Protein AF-A0AAW5N1M8-F1 (afdb_monomer_lite)

pLDDT: mean 71.46, std 13.25, range [39.5, 87.25]

Sequence (85 aa):
NDNQQAADKTPWQNMTKRQRKNRKRINRLVELWPELFSREKPKPLKVGIFDELIQDIAIRELAFGAGTLRAAVASYVQSPRYYRA

Structure (mmCIF, N/CA/C/O backbone):
data_AF-A0AAW5N1M8-F1
#
_entry.id   AF-A0AAW5N1M8-F1
#
loop_
_atom_site.group_PDB
_atom_site.id
_atom_site.type_symbol
_atom_site.label_atom_id
_atom_site.label_alt_id
_atom_site.label_comp_id
_atom_site.label_asym_id
_atom_site.label_entity_id
_atom_site.label_seq_id
_atom_site.pdbx_PDB_ins_code
_atom_site.Cartn_x
_atom_site.Cartn_y
_atom_site.Cartn_z
_atom_site.occupancy
_atom_site.B_iso_or_equiv
_atom_site.auth_seq_id
_atom_site.auth_comp_id
_atom_site.auth_asym_id
_atom_site.auth_atom_id
_atom_site.pdbx_PDB_model_num
ATOM 1 N N . ASN A 1 1 ? 34.836 -12.035 30.717 1.00 39.84 1 ASN A N 1
ATOM 2 C CA . ASN A 1 1 ? 34.924 -12.165 29.253 1.00 39.84 1 ASN A CA 1
ATOM 3 C C . ASN A 1 1 ? 33.523 -12.026 28.658 1.00 39.84 1 ASN A C 1
ATOM 5 O O . ASN A 1 1 ? 32.831 -13.009 28.439 1.00 39.84 1 ASN A O 1
ATOM 9 N N . ASP A 1 2 ? 33.101 -10.766 28.570 1.00 39.50 2 ASP A N 1
ATOM 10 C CA . ASP A 1 2 ? 32.326 -10.143 27.488 1.00 39.50 2 ASP A CA 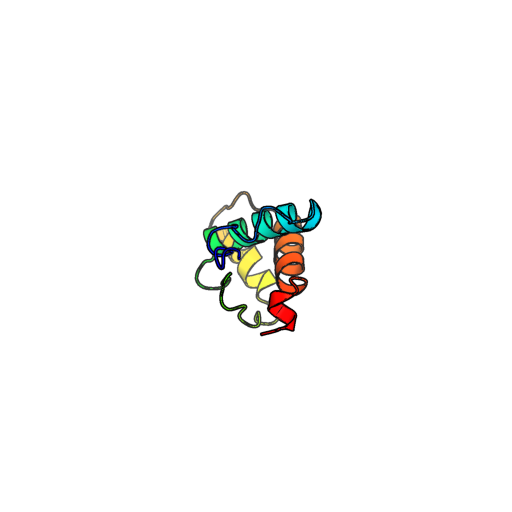1
ATOM 11 C C . ASP A 1 2 ? 30.924 -10.655 27.093 1.00 39.50 2 ASP A C 1
ATOM 13 O O . ASP A 1 2 ? 30.726 -11.406 26.145 1.00 39.50 2 ASP A O 1
ATOM 17 N N . ASN A 1 3 ? 29.940 -10.066 27.785 1.00 41.25 3 ASN A N 1
ATOM 18 C CA . ASN A 1 3 ? 28.847 -9.262 27.214 1.00 41.25 3 ASN A CA 1
ATOM 19 C C . ASN A 1 3 ? 27.894 -9.907 26.182 1.00 41.25 3 ASN A C 1
ATOM 21 O O . ASN A 1 3 ? 27.902 -9.599 24.989 1.00 41.25 3 ASN A O 1
ATOM 25 N N . GLN A 1 4 ? 26.930 -10.683 26.684 1.00 47.44 4 GLN A N 1
ATOM 26 C CA . GLN A 1 4 ? 25.646 -10.908 26.012 1.00 47.44 4 GLN A CA 1
ATOM 27 C C . GLN A 1 4 ? 24.713 -9.699 26.218 1.00 47.44 4 GLN A C 1
ATOM 29 O O . GLN A 1 4 ? 23.786 -9.748 27.018 1.00 47.44 4 GLN A O 1
ATOM 34 N N . GLN A 1 5 ? 24.935 -8.610 25.481 1.00 41.53 5 GLN A N 1
ATOM 35 C CA . GLN A 1 5 ? 23.943 -7.541 25.295 1.00 41.53 5 GLN A CA 1
ATOM 36 C C . GLN A 1 5 ? 23.935 -7.106 23.824 1.00 41.53 5 GLN A C 1
ATOM 38 O O . GLN A 1 5 ? 24.548 -6.124 23.418 1.00 41.53 5 GLN A O 1
ATOM 43 N N . ALA A 1 6 ? 23.249 -7.896 22.997 1.00 43.50 6 ALA A N 1
ATOM 44 C CA . ALA A 1 6 ? 22.825 -7.501 21.651 1.00 43.50 6 ALA A CA 1
ATOM 45 C C . ALA A 1 6 ? 21.292 -7.354 21.553 1.00 43.50 6 ALA A C 1
ATOM 47 O O . ALA A 1 6 ? 20.740 -7.324 20.453 1.00 43.50 6 ALA A O 1
ATOM 48 N N . ALA A 1 7 ? 20.603 -7.254 22.694 1.00 50.19 7 ALA A N 1
ATOM 49 C CA . ALA A 1 7 ? 19.283 -6.641 22.756 1.00 50.19 7 ALA A CA 1
ATOM 50 C C . ALA A 1 7 ? 19.455 -5.120 22.556 1.00 50.19 7 ALA A C 1
ATOM 52 O O . ALA A 1 7 ? 20.493 -4.573 22.901 1.00 50.19 7 ALA A O 1
ATOM 53 N N . ASP A 1 8 ? 18.484 -4.447 21.942 1.00 47.69 8 ASP A N 1
ATOM 54 C CA . ASP A 1 8 ? 18.401 -2.979 21.763 1.00 47.69 8 ASP A CA 1
ATOM 55 C C . ASP A 1 8 ? 19.055 -2.321 20.536 1.00 47.69 8 ASP A C 1
ATOM 57 O O . ASP A 1 8 ? 18.857 -1.125 20.303 1.00 47.69 8 ASP A O 1
ATOM 61 N N . LYS A 1 9 ? 19.699 -3.061 19.624 1.00 44.94 9 LYS A N 1
ATOM 62 C CA . LYS A 1 9 ? 19.972 -2.502 18.283 1.00 44.94 9 LYS A CA 1
ATOM 63 C C . LYS A 1 9 ? 18.723 -2.641 17.428 1.00 44.94 9 LYS A C 1
ATOM 65 O O . LYS A 1 9 ? 18.484 -3.678 16.812 1.00 44.94 9 LYS A O 1
ATOM 70 N N . THR A 1 10 ? 17.894 -1.595 17.417 1.00 51.69 10 THR A N 1
ATOM 71 C CA . THR A 1 10 ? 16.699 -1.543 16.565 1.00 51.69 10 THR A CA 1
ATOM 72 C C . THR A 1 10 ? 17.033 -2.033 15.139 1.00 51.69 10 THR A C 1
ATOM 74 O O . THR A 1 10 ? 18.009 -1.561 14.548 1.00 51.69 10 THR A O 1
ATOM 77 N N . PRO A 1 11 ? 16.232 -2.931 14.525 1.00 54.06 11 PRO A N 1
ATOM 78 C CA . PRO A 1 11 ? 16.570 -3.593 13.250 1.00 54.06 11 PRO A CA 1
ATOM 79 C C . PRO A 1 11 ? 16.765 -2.662 12.034 1.00 54.06 11 PRO A C 1
ATOM 81 O O . PRO A 1 11 ? 16.977 -3.121 10.914 1.00 54.06 11 PRO A O 1
ATOM 84 N N . TRP A 1 12 ? 16.631 -1.347 12.219 1.00 54.09 12 TRP A N 1
ATOM 85 C CA . TRP A 1 12 ? 16.588 -0.322 11.178 1.00 54.09 12 TRP A CA 1
ATOM 86 C C . TRP A 1 12 ? 17.921 0.413 10.985 1.00 54.09 12 TRP A C 1
ATOM 88 O O . TRP A 1 12 ? 18.075 1.114 9.979 1.00 54.09 12 TRP A O 1
ATOM 98 N N . GLN A 1 13 ? 18.880 0.268 11.912 1.00 57.88 13 GLN A N 1
ATOM 99 C CA . GLN A 1 13 ? 20.167 0.975 11.838 1.00 57.88 13 GLN A CA 1
ATOM 100 C C . GLN A 1 13 ? 20.994 0.543 10.613 1.00 57.88 13 GLN A C 1
ATOM 102 O O . GLN A 1 13 ? 21.527 1.405 9.916 1.00 57.88 13 GLN A O 1
ATOM 107 N N . ASN A 1 14 ? 20.952 -0.741 10.239 1.00 61.62 14 ASN A N 1
ATOM 108 C CA . ASN A 1 14 ? 21.732 -1.292 9.118 1.00 61.62 14 ASN A CA 1
ATOM 109 C C . ASN A 1 14 ? 20.958 -1.385 7.788 1.00 61.62 14 ASN A C 1
ATOM 111 O O . ASN A 1 14 ? 21.405 -2.041 6.849 1.00 61.62 14 ASN A O 1
ATOM 115 N N . MET A 1 15 ? 19.783 -0.755 7.677 1.00 70.50 15 MET A N 1
ATOM 116 C CA . MET A 1 15 ? 18.997 -0.828 6.442 1.00 70.50 15 MET A CA 1
ATOM 117 C C . MET A 1 15 ? 19.636 -0.049 5.288 1.00 70.50 15 MET A C 1
ATOM 119 O O . MET A 1 15 ? 19.995 1.125 5.418 1.00 70.50 15 MET A O 1
ATOM 123 N N . THR A 1 16 ? 19.637 -0.661 4.105 1.00 78.25 16 THR A N 1
ATOM 124 C CA . THR A 1 16 ? 19.983 0.027 2.857 1.00 78.25 16 THR A CA 1
ATOM 125 C C . THR A 1 16 ? 18.987 1.156 2.559 1.00 78.25 16 THR A C 1
ATOM 127 O O . THR A 1 16 ? 17.829 1.139 2.994 1.00 78.25 16 THR A O 1
ATOM 130 N N . LYS A 1 17 ? 19.399 2.155 1.764 1.00 78.94 17 LYS A N 1
ATOM 131 C CA . LYS A 1 17 ? 18.516 3.267 1.350 1.00 78.94 17 LYS A CA 1
ATOM 132 C C . LYS A 1 17 ? 17.202 2.761 0.725 1.00 78.94 17 LYS A C 1
ATOM 134 O O . LYS A 1 17 ? 16.133 3.297 1.022 1.00 78.94 17 LYS A O 1
ATOM 139 N N . ARG A 1 18 ? 17.268 1.684 -0.072 1.00 73.81 18 ARG A N 1
ATOM 140 C CA . ARG 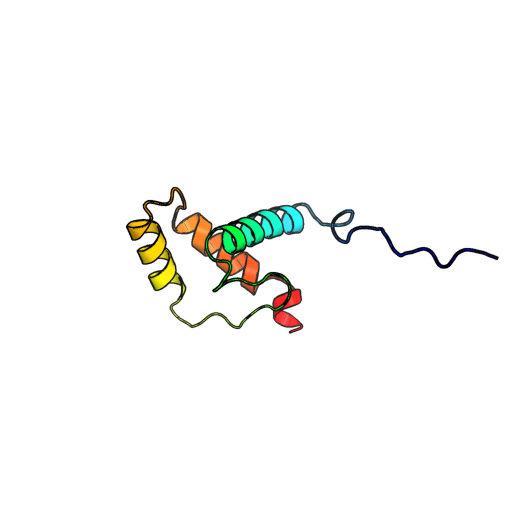A 1 18 ? 16.102 1.016 -0.683 1.00 73.81 18 ARG A CA 1
ATOM 141 C C . ARG A 1 18 ? 15.169 0.424 0.371 1.00 73.81 18 ARG A C 1
ATOM 143 O O . ARG A 1 18 ? 13.966 0.658 0.319 1.00 73.81 18 ARG A O 1
ATOM 150 N N . GLN A 1 19 ? 15.720 -0.277 1.358 1.00 74.19 19 GLN A N 1
ATOM 151 C CA . GLN A 1 19 ? 14.946 -0.861 2.452 1.00 74.19 19 GLN A CA 1
ATOM 152 C C . GLN A 1 19 ? 14.236 0.207 3.298 1.00 74.19 19 GLN A C 1
ATOM 154 O O . GLN A 1 19 ? 13.053 0.048 3.599 1.00 74.19 19 GLN A O 1
ATOM 159 N N . ARG A 1 20 ? 14.893 1.338 3.602 1.00 79.62 20 ARG A N 1
ATOM 160 C CA . ARG A 1 20 ? 14.242 2.462 4.307 1.00 79.62 20 ARG A CA 1
ATOM 161 C C . ARG A 1 20 ? 13.083 3.056 3.503 1.00 79.62 20 ARG A C 1
ATOM 163 O O . ARG A 1 20 ? 12.024 3.319 4.071 1.00 79.62 20 ARG A O 1
ATOM 170 N N . LYS A 1 21 ? 13.256 3.243 2.188 1.00 80.81 21 LYS A N 1
ATOM 171 C CA . LYS A 1 21 ? 12.195 3.750 1.299 1.00 80.81 21 LYS A CA 1
ATOM 172 C C . LYS A 1 21 ? 11.014 2.779 1.226 1.00 80.81 21 LYS A C 1
ATOM 174 O O . LYS A 1 21 ? 9.871 3.209 1.365 1.00 80.81 21 LYS A O 1
ATOM 179 N N . ASN A 1 22 ? 11.285 1.482 1.086 1.00 77.75 22 ASN A N 1
ATOM 180 C CA . ASN A 1 22 ? 10.248 0.450 1.076 1.00 77.75 22 ASN A CA 1
ATOM 181 C C . ASN A 1 22 ? 9.503 0.398 2.410 1.00 77.75 22 ASN A C 1
ATOM 183 O O . ASN A 1 22 ? 8.280 0.342 2.420 1.00 77.75 22 ASN A O 1
ATOM 187 N N . ARG A 1 23 ? 10.212 0.521 3.536 1.00 78.12 23 ARG A N 1
ATOM 188 C CA . ARG A 1 23 ? 9.579 0.587 4.854 1.00 78.12 23 ARG A CA 1
ATOM 189 C C . ARG A 1 23 ? 8.639 1.786 4.984 1.00 78.12 23 ARG A C 1
ATOM 191 O O . ARG A 1 23 ? 7.530 1.607 5.464 1.00 78.12 23 ARG A O 1
ATOM 198 N N . LYS A 1 24 ? 9.039 2.984 4.536 1.00 82.75 24 LYS A N 1
ATOM 199 C CA . LYS A 1 24 ? 8.149 4.163 4.544 1.00 82.75 24 LYS A CA 1
ATOM 200 C C . LYS A 1 24 ? 6.877 3.917 3.727 1.00 82.75 24 LYS A C 1
ATOM 202 O O . LYS A 1 24 ? 5.796 4.268 4.177 1.00 82.75 24 LYS A O 1
ATOM 207 N N . ARG A 1 25 ? 7.002 3.272 2.562 1.00 82.31 25 ARG A N 1
ATOM 208 C CA . ARG A 1 25 ? 5.854 2.898 1.719 1.00 82.31 25 ARG A CA 1
ATOM 209 C C . ARG A 1 25 ? 4.930 1.900 2.413 1.00 82.31 25 ARG A C 1
ATOM 211 O O . ARG A 1 25 ? 3.727 2.107 2.413 1.00 82.31 25 ARG A O 1
ATOM 218 N N . ILE A 1 26 ? 5.494 0.862 3.028 1.00 78.06 26 ILE A N 1
ATOM 219 C CA . ILE A 1 26 ? 4.722 -0.148 3.763 1.00 78.06 26 ILE A CA 1
ATOM 220 C C . ILE A 1 26 ? 4.044 0.475 4.986 1.00 78.06 26 ILE A C 1
ATOM 222 O O . ILE A 1 26 ? 2.870 0.224 5.204 1.00 78.06 26 ILE A O 1
ATOM 226 N N . ASN A 1 27 ? 4.736 1.320 5.754 1.00 82.69 27 ASN A N 1
ATOM 227 C CA . ASN A 1 27 ? 4.128 2.016 6.890 1.00 82.69 27 ASN A CA 1
ATOM 228 C C . ASN A 1 27 ? 2.933 2.865 6.441 1.00 82.69 27 ASN A C 1
ATOM 230 O O . ASN A 1 27 ? 1.884 2.784 7.057 1.00 82.69 27 ASN A O 1
ATOM 234 N N . ARG A 1 28 ? 3.061 3.592 5.325 1.00 82.50 28 ARG A N 1
ATOM 235 C CA . ARG A 1 28 ? 1.959 4.377 4.757 1.00 82.50 28 ARG A CA 1
ATOM 236 C C . ARG A 1 28 ? 0.766 3.498 4.350 1.00 82.50 28 ARG A C 1
ATOM 238 O O . ARG A 1 28 ? -0.367 3.909 4.540 1.00 82.50 28 ARG A O 1
ATOM 245 N N . LEU A 1 29 ? 1.011 2.293 3.824 1.00 81.44 29 LEU A N 1
ATOM 246 C CA . LEU A 1 29 ? -0.057 1.323 3.534 1.00 81.44 29 LEU A CA 1
ATOM 247 C C . LEU A 1 29 ? -0.749 0.831 4.805 1.00 81.44 29 LEU A C 1
ATOM 249 O O . LEU A 1 29 ? -1.967 0.744 4.826 1.00 81.44 29 LEU A O 1
ATOM 253 N N . VAL A 1 30 ? 0.020 0.520 5.849 1.00 82.00 30 VAL A N 1
ATOM 254 C CA . VAL A 1 30 ? -0.518 0.065 7.140 1.00 82.00 30 VAL A CA 1
ATOM 255 C C . VAL A 1 30 ? -1.278 1.192 7.849 1.00 82.00 30 VAL A C 1
ATOM 257 O O . VAL A 1 30 ? -2.272 0.921 8.503 1.00 82.00 30 VAL A O 1
ATOM 260 N N . GLU A 1 31 ? -0.850 2.449 7.706 1.00 84.06 31 GLU A N 1
ATOM 261 C CA . GLU A 1 31 ? -1.568 3.621 8.233 1.00 84.06 31 GLU A CA 1
ATOM 262 C C . GLU A 1 31 ? -2.932 3.815 7.555 1.00 84.06 31 GLU A C 1
ATOM 264 O O . GLU A 1 31 ? -3.906 4.126 8.230 1.00 84.06 31 GLU A O 1
ATOM 269 N N . LEU A 1 32 ? -3.013 3.623 6.233 1.00 82.00 32 LEU A N 1
ATOM 270 C CA . LEU A 1 32 ? -4.257 3.792 5.471 1.00 82.00 32 LEU A CA 1
ATOM 271 C C . LEU A 1 32 ? -5.184 2.570 5.567 1.00 82.00 32 LEU A C 1
ATOM 273 O O . LEU A 1 32 ? -6.405 2.715 5.635 1.00 82.00 32 LEU A O 1
ATOM 277 N N . TRP A 1 33 ? -4.602 1.369 5.594 1.00 81.88 33 TRP A N 1
ATOM 278 C CA . TRP A 1 33 ? -5.317 0.093 5.615 1.00 81.88 33 TRP A CA 1
ATOM 279 C C . TRP A 1 33 ? -4.664 -0.899 6.588 1.00 81.88 33 TRP A C 1
ATOM 281 O O . TRP A 1 33 ? -4.055 -1.888 6.156 1.00 81.88 33 TRP A O 1
ATOM 291 N N . PRO A 1 34 ? -4.805 -0.676 7.905 1.00 80.06 34 PRO A N 1
ATOM 292 C CA . PRO A 1 34 ? -4.224 -1.560 8.916 1.00 80.06 34 PRO A CA 1
ATOM 293 C C . PRO A 1 34 ? -4.842 -2.967 8.904 1.00 80.06 34 PRO A C 1
ATOM 295 O O . PRO A 1 34 ? -4.186 -3.937 9.279 1.00 80.06 34 PRO A O 1
ATOM 298 N N . GLU A 1 35 ? -6.089 -3.102 8.443 1.00 77.44 35 GLU A N 1
ATOM 299 C CA . GLU A 1 35 ? -6.783 -4.394 8.384 1.00 77.44 35 GLU A CA 1
ATOM 300 C C . GLU A 1 35 ? -6.273 -5.299 7.252 1.00 77.44 35 GLU A C 1
ATOM 302 O O . GLU A 1 35 ? -6.173 -6.525 7.413 1.00 77.44 35 GLU A O 1
ATOM 307 N N . LEU A 1 36 ? -5.902 -4.679 6.124 1.00 75.88 36 LEU A N 1
ATOM 308 C CA . LEU A 1 36 ? -5.443 -5.356 4.909 1.00 75.88 36 LEU A CA 1
ATOM 309 C C . LEU A 1 36 ? -3.930 -5.591 4.929 1.00 75.88 36 LEU A C 1
ATOM 311 O O . LEU A 1 36 ? -3.470 -6.686 4.604 1.00 75.88 36 LEU A O 1
AT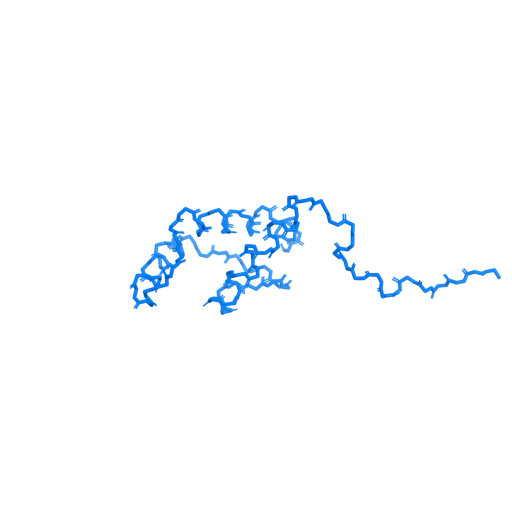OM 315 N N . PHE A 1 37 ? -3.146 -4.590 5.344 1.00 76.88 37 PHE A N 1
ATOM 316 C CA . PHE A 1 37 ? -1.692 -4.697 5.413 1.00 76.88 37 PHE A CA 1
ATOM 317 C C . PHE A 1 37 ? -1.225 -4.850 6.852 1.00 76.88 37 PHE A C 1
ATOM 319 O O . PHE A 1 37 ? -1.476 -4.019 7.716 1.00 76.88 37 PHE A O 1
ATOM 326 N N . SER A 1 38 ? -0.445 -5.898 7.096 1.00 69.88 38 SER A N 1
ATOM 327 C CA . SER A 1 38 ? 0.181 -6.149 8.391 1.00 69.88 38 SER A CA 1
ATOM 328 C C . SER A 1 38 ? 1.699 -6.219 8.237 1.00 69.88 38 SER A C 1
ATOM 330 O O . SER A 1 38 ? 2.224 -6.889 7.347 1.00 69.88 38 SER A O 1
ATOM 332 N N . ARG A 1 39 ? 2.428 -5.490 9.092 1.00 65.50 39 ARG A N 1
ATOM 333 C CA . ARG A 1 39 ? 3.903 -5.432 9.059 1.00 65.50 39 ARG A CA 1
ATOM 334 C C . ARG A 1 39 ? 4.564 -6.654 9.703 1.00 65.50 39 ARG A C 1
ATOM 336 O O . ARG A 1 39 ? 5.683 -7.008 9.328 1.00 65.50 39 ARG A O 1
ATOM 343 N N . GLU A 1 40 ? 3.915 -7.238 10.705 1.00 64.50 40 GLU A N 1
ATOM 344 C CA . GLU A 1 40 ? 4.448 -8.381 11.453 1.00 64.50 40 GLU A CA 1
ATOM 345 C C . GLU A 1 40 ? 4.067 -9.715 10.830 1.00 64.50 40 GLU A C 1
ATOM 347 O O . GLU A 1 40 ? 4.931 -10.570 10.669 1.00 64.50 40 GLU A O 1
ATOM 352 N N . LYS A 1 41 ? 2.805 -9.858 10.421 1.00 59.94 41 LYS A N 1
ATOM 353 C CA . LYS A 1 41 ? 2.298 -11.042 9.732 1.00 59.94 41 LYS A CA 1
ATOM 354 C C . LYS A 1 41 ? 1.950 -10.655 8.302 1.00 59.94 41 LYS A C 1
ATOM 356 O O . LYS A 1 41 ? 0.885 -10.073 8.100 1.00 59.94 41 LYS A O 1
ATOM 361 N N . PRO A 1 42 ? 2.839 -10.877 7.323 1.00 62.28 42 PRO A N 1
ATOM 362 C CA . PRO A 1 42 ? 2.479 -10.643 5.940 1.00 62.28 42 PRO A CA 1
ATOM 363 C C . PRO A 1 42 ? 1.304 -11.553 5.575 1.00 62.28 42 PRO A C 1
ATOM 365 O O . PRO A 1 42 ? 1.446 -12.770 5.553 1.00 62.28 42 PRO A O 1
ATOM 368 N N . LYS A 1 43 ? 0.123 -10.968 5.360 1.00 64.81 43 LYS A N 1
ATOM 369 C CA . LYS A 1 43 ? -1.041 -11.719 4.885 1.00 64.81 43 LYS A CA 1
ATOM 370 C C . LYS A 1 43 ? -0.907 -11.885 3.368 1.00 64.81 43 LYS A C 1
ATOM 372 O O . LYS A 1 43 ? -0.532 -10.910 2.705 1.00 64.81 43 LYS A O 1
ATOM 377 N N . PRO A 1 44 ? -1.205 -13.068 2.804 1.00 66.75 44 PRO A N 1
ATOM 378 C CA . PRO A 1 44 ? -1.291 -13.215 1.361 1.00 66.75 44 PRO A CA 1
ATOM 379 C C . PRO A 1 44 ? -2.362 -12.256 0.843 1.00 66.75 44 PRO A C 1
ATOM 381 O O . PRO A 1 44 ? -3.512 -12.280 1.285 1.00 66.75 44 PRO A O 1
ATOM 384 N N . LEU A 1 45 ? -1.955 -11.350 -0.042 1.00 70.62 45 LEU A N 1
ATOM 385 C CA . LEU A 1 45 ? -2.863 -10.362 -0.608 1.00 70.62 45 LEU A CA 1
ATOM 386 C C . LEU A 1 45 ? -3.805 -11.063 -1.585 1.00 70.62 45 LEU A C 1
ATOM 388 O O . LEU A 1 45 ? -3.361 -11.819 -2.450 1.00 70.62 45 LEU A O 1
ATOM 392 N N . LYS A 1 46 ? -5.104 -10.787 -1.460 1.00 71.12 46 LYS A N 1
ATOM 393 C CA . LYS A 1 46 ? -6.112 -11.266 -2.406 1.00 71.12 46 LYS A CA 1
ATOM 394 C C . LYS A 1 46 ? -5.782 -10.740 -3.808 1.00 71.12 46 LYS A C 1
ATOM 396 O O . LYS A 1 46 ? -5.486 -9.555 -3.984 1.00 71.12 46 LYS A O 1
ATOM 401 N N . VAL A 1 47 ? -5.832 -11.616 -4.811 1.00 65.06 47 VAL A N 1
ATOM 402 C CA . VAL A 1 47 ? -5.705 -11.215 -6.220 1.00 65.06 47 VAL A CA 1
ATOM 403 C C . VAL A 1 47 ? -6.857 -10.255 -6.538 1.00 65.06 47 VAL A C 1
ATOM 405 O O . VAL A 1 47 ? -8.010 -10.592 -6.292 1.00 65.06 47 VAL A O 1
ATOM 408 N N . GLY A 1 48 ? -6.541 -9.047 -7.012 1.00 70.50 48 GLY A N 1
ATOM 409 C CA . GLY A 1 48 ? -7.531 -7.985 -7.257 1.00 70.50 48 GLY A CA 1
ATOM 410 C C . GLY A 1 48 ? -7.696 -6.954 -6.130 1.00 70.50 48 GLY A C 1
ATOM 411 O O . GLY A 1 48 ? -8.416 -5.981 -6.312 1.00 70.50 48 GLY A O 1
ATOM 412 N N . ILE A 1 49 ? -6.972 -7.070 -5.006 1.00 79.81 49 ILE A N 1
ATOM 413 C CA . ILE A 1 49 ? -7.015 -6.047 -3.937 1.00 79.81 49 ILE A CA 1
ATOM 414 C C . ILE A 1 49 ? -6.579 -4.657 -4.427 1.00 79.81 49 ILE A C 1
ATOM 416 O O . ILE A 1 49 ? -6.896 -3.648 -3.814 1.00 79.81 49 ILE A O 1
ATOM 420 N N . PHE A 1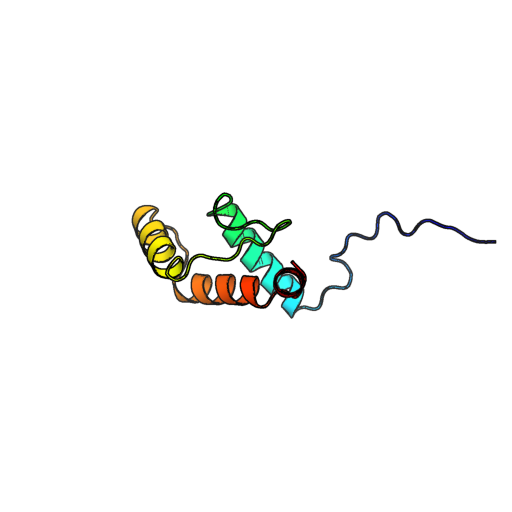 50 ? -5.832 -4.588 -5.531 1.00 79.50 50 PHE A N 1
ATOM 421 C CA . PHE A 1 50 ? -5.417 -3.319 -6.111 1.00 79.50 50 PHE A CA 1
ATOM 422 C C . PHE A 1 50 ? -6.615 -2.488 -6.577 1.00 79.50 50 PHE A C 1
ATOM 424 O O . PHE A 1 50 ? -6.659 -1.303 -6.271 1.00 79.50 50 PHE A O 1
ATOM 431 N N . ASP A 1 51 ? -7.586 -3.102 -7.255 1.00 81.88 51 ASP A N 1
ATOM 432 C CA . ASP A 1 51 ? -8.779 -2.406 -7.742 1.00 81.88 51 ASP A CA 1
ATOM 433 C C . ASP A 1 51 ? -9.664 -1.952 -6.574 1.00 81.88 51 ASP A C 1
ATOM 435 O O . ASP A 1 51 ? -10.091 -0.799 -6.544 1.00 81.88 51 ASP A O 1
ATOM 439 N N . GLU A 1 52 ? -9.825 -2.807 -5.555 1.00 83.31 52 GLU A N 1
ATOM 440 C CA . GLU A 1 52 ? -10.523 -2.465 -4.306 1.00 83.31 52 GLU A CA 1
ATOM 441 C C . GLU A 1 52 ? -9.853 -1.261 -3.605 1.00 83.31 52 GLU A C 1
ATOM 443 O O . GLU A 1 52 ? -10.526 -0.327 -3.177 1.00 83.31 52 GLU A O 1
ATOM 448 N N . LEU A 1 53 ? -8.515 -1.228 -3.549 1.00 83.19 53 LEU A N 1
ATOM 449 C CA . LEU A 1 53 ? -7.754 -0.125 -2.949 1.00 83.19 53 LEU A CA 1
ATOM 450 C C . LEU A 1 53 ? -7.815 1.161 -3.781 1.00 83.19 53 LEU A C 1
ATOM 452 O O . LEU A 1 53 ? -7.868 2.245 -3.211 1.00 83.19 53 LEU A O 1
ATOM 456 N N . ILE A 1 54 ? -7.797 1.071 -5.112 1.00 84.62 54 ILE A N 1
ATOM 457 C CA . ILE A 1 54 ? -7.968 2.236 -5.992 1.00 84.62 54 ILE A CA 1
ATOM 458 C C . ILE A 1 54 ? -9.359 2.840 -5.812 1.00 84.62 54 ILE A C 1
ATOM 460 O O . ILE A 1 54 ? -9.486 4.060 -5.711 1.00 84.62 54 ILE A O 1
ATOM 464 N N . GLN A 1 55 ? -10.386 1.997 -5.727 1.00 85.25 55 GLN A N 1
ATOM 465 C CA . GLN A 1 55 ? -11.745 2.447 -5.465 1.00 85.25 55 GLN A CA 1
ATOM 466 C C . GLN A 1 55 ? -11.862 3.078 -4.073 1.00 85.25 55 GLN A C 1
ATOM 468 O O . GLN A 1 55 ? -12.446 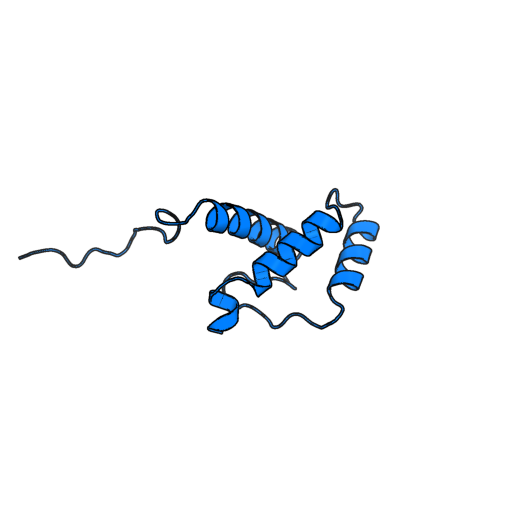4.148 -3.941 1.00 85.25 55 GLN A O 1
ATOM 473 N N . ASP A 1 56 ? -11.254 2.479 -3.050 1.00 85.38 56 ASP A N 1
ATOM 474 C CA . ASP A 1 56 ? -11.259 3.016 -1.687 1.00 85.38 56 ASP A CA 1
ATOM 475 C C . ASP A 1 56 ? -10.494 4.352 -1.583 1.00 85.38 56 ASP A C 1
ATOM 477 O O . ASP A 1 56 ? -10.967 5.271 -0.921 1.00 85.38 56 ASP A O 1
ATOM 481 N N . ILE A 1 57 ? -9.383 4.529 -2.315 1.00 86.69 57 ILE A N 1
ATOM 482 C CA . ILE A 1 57 ? -8.701 5.831 -2.464 1.00 86.69 57 ILE A CA 1
ATOM 483 C C . ILE A 1 57 ? -9.636 6.873 -3.074 1.00 86.69 57 ILE A C 1
ATOM 485 O O . ILE A 1 57 ? -9.655 8.005 -2.596 1.00 86.69 57 ILE A O 1
ATOM 489 N N . ALA A 1 58 ? -10.378 6.506 -4.123 1.00 85.44 58 ALA A N 1
ATOM 490 C CA . ALA A 1 58 ? -11.309 7.411 -4.787 1.00 85.44 58 ALA A CA 1
ATOM 491 C C . ALA A 1 58 ? -12.490 7.779 -3.875 1.00 85.44 58 ALA A C 1
ATOM 493 O O . ALA A 1 58 ? -12.864 8.943 -3.815 1.00 85.44 58 ALA A O 1
ATOM 494 N N . ILE A 1 59 ? -13.028 6.815 -3.117 1.00 87.25 59 ILE A N 1
ATOM 495 C CA . ILE A 1 59 ? -14.114 7.033 -2.147 1.00 87.25 59 ILE A CA 1
ATOM 496 C C . ILE A 1 59 ? -13.651 7.913 -0.982 1.00 87.25 59 ILE A C 1
ATOM 498 O O . ILE A 1 59 ? -14.385 8.789 -0.538 1.00 87.25 59 ILE A O 1
ATOM 502 N N . ARG A 1 60 ? -12.439 7.679 -0.471 1.00 84.88 60 ARG A N 1
ATOM 503 C CA . ARG A 1 60 ? -11.863 8.423 0.661 1.00 84.88 60 ARG A CA 1
ATOM 504 C C . ARG A 1 60 ? -11.150 9.710 0.237 1.00 84.88 60 ARG A C 1
ATOM 506 O O . ARG A 1 60 ? -10.519 10.341 1.082 1.00 84.88 60 ARG A O 1
ATOM 513 N N . GLU A 1 61 ? -11.184 10.038 -1.057 1.00 83.62 61 GLU A N 1
ATOM 514 C CA . GLU A 1 61 ? -10.473 11.160 -1.686 1.00 83.62 61 GLU A CA 1
ATOM 515 C C . GLU A 1 61 ? -9.016 11.292 -1.204 1.00 83.62 61 GLU A C 1
ATOM 517 O O . GLU A 1 61 ? -8.484 12.378 -0.960 1.00 83.62 61 GLU A O 1
ATOM 522 N N . LEU A 1 62 ? -8.342 10.151 -1.030 1.00 80.25 62 LEU A N 1
ATOM 523 C CA . LEU A 1 62 ? -6.981 10.136 -0.516 1.00 80.25 62 LEU A CA 1
ATOM 524 C C . LEU A 1 62 ? -6.035 10.698 -1.577 1.00 80.25 62 LEU A C 1
ATOM 526 O O . LEU A 1 62 ? -6.051 10.280 -2.735 1.00 80.25 62 LEU A O 1
ATOM 530 N N . ALA A 1 63 ? -5.109 11.564 -1.159 1.00 79.00 63 ALA A N 1
ATOM 531 C CA . ALA A 1 63 ? -3.992 12.035 -1.982 1.00 79.00 63 ALA A CA 1
ATOM 532 C C . ALA A 1 63 ? -2.935 10.926 -2.190 1.00 79.00 63 ALA A C 1
ATOM 534 O O . ALA A 1 63 ? -1.743 11.086 -1.906 1.00 79.00 63 ALA A O 1
ATOM 535 N N . PHE A 1 64 ? -3.378 9.752 -2.632 1.00 77.75 64 PHE A N 1
ATOM 536 C CA . PHE A 1 64 ? -2.574 8.560 -2.813 1.00 77.75 64 PHE A CA 1
ATOM 537 C C . PHE A 1 64 ? -2.669 8.109 -4.268 1.00 77.75 64 PHE A C 1
ATOM 539 O O . PHE A 1 64 ? -3.596 7.429 -4.682 1.00 77.75 64 PHE A O 1
ATOM 546 N N . GLY A 1 65 ? -1.694 8.513 -5.081 1.00 79.62 65 GLY A N 1
ATOM 547 C CA . GLY A 1 65 ? -1.706 8.183 -6.505 1.00 79.62 65 GLY A CA 1
ATOM 548 C C . GLY A 1 65 ? -1.602 6.675 -6.767 1.00 79.62 65 GLY A C 1
ATOM 549 O O . GLY A 1 65 ? -0.826 5.971 -6.112 1.00 79.62 65 GLY A O 1
ATOM 550 N N . ALA A 1 66 ? -2.302 6.197 -7.798 1.00 78.62 66 ALA A N 1
ATOM 551 C CA . ALA A 1 66 ? -2.316 4.792 -8.216 1.00 78.62 66 ALA A CA 1
ATOM 552 C C . ALA A 1 66 ? -0.907 4.199 -8.432 1.00 78.62 66 ALA A C 1
ATOM 554 O O . ALA A 1 66 ? -0.619 3.067 -8.040 1.00 78.62 66 ALA A O 1
ATOM 555 N N . GLY A 1 67 ? 0.020 4.983 -8.996 1.00 80.94 67 GLY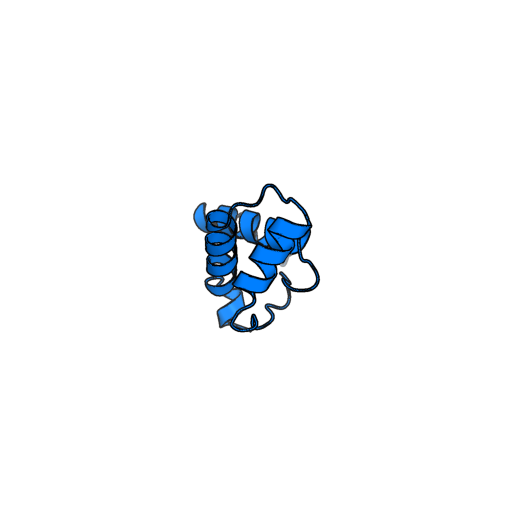 A N 1
ATOM 556 C CA . GLY A 1 67 ? 1.417 4.568 -9.171 1.00 80.94 67 GLY A CA 1
ATOM 557 C C . GLY A 1 67 ? 2.166 4.384 -7.845 1.00 80.94 67 GLY A C 1
ATOM 558 O O . GLY A 1 67 ? 2.953 3.445 -7.694 1.00 80.94 67 GLY A O 1
ATOM 559 N N . THR A 1 68 ? 1.886 5.234 -6.854 1.00 82.12 68 THR A N 1
ATOM 560 C CA . THR A 1 68 ? 2.448 5.120 -5.501 1.00 82.12 68 THR A CA 1
ATOM 561 C C . THR A 1 68 ? 1.899 3.887 -4.793 1.00 82.12 68 THR A C 1
ATOM 563 O O . THR A 1 68 ? 2.683 3.162 -4.178 1.00 82.12 68 THR A O 1
ATOM 566 N N . LEU A 1 69 ? 0.603 3.595 -4.956 1.00 84.25 69 LEU A N 1
ATOM 567 C CA . LEU A 1 69 ? -0.020 2.368 -4.464 1.00 84.25 69 LEU A CA 1
ATOM 568 C C . LEU A 1 69 ? 0.631 1.129 -5.064 1.00 84.25 69 LEU A C 1
ATOM 570 O O . LEU A 1 69 ? 1.111 0.274 -4.322 1.00 84.25 69 LEU A O 1
ATOM 574 N N . ARG A 1 70 ? 0.747 1.063 -6.393 1.00 81.81 70 ARG A N 1
ATOM 575 C CA . ARG A 1 70 ? 1.338 -0.093 -7.077 1.00 81.81 70 ARG A CA 1
ATOM 576 C C . ARG A 1 70 ? 2.771 -0.327 -6.617 1.00 81.81 70 ARG A C 1
ATOM 578 O O . ARG A 1 70 ? 3.165 -1.454 -6.326 1.00 81.81 70 ARG A O 1
ATOM 585 N N . ALA A 1 71 ? 3.543 0.749 -6.481 1.00 82.25 71 ALA A N 1
ATOM 586 C CA . ALA A 1 71 ? 4.918 0.674 -6.018 1.00 82.25 71 ALA A CA 1
ATOM 587 C C . ALA A 1 71 ? 5.026 0.276 -4.536 1.00 82.25 71 ALA A C 1
ATOM 589 O O . ALA A 1 71 ? 5.998 -0.378 -4.154 1.00 82.25 71 ALA A O 1
ATOM 590 N N . ALA A 1 72 ? 4.067 0.666 -3.695 1.00 82.25 72 ALA A N 1
ATOM 591 C CA . ALA A 1 72 ? 4.016 0.284 -2.290 1.00 82.25 72 ALA A CA 1
ATOM 592 C C . ALA A 1 72 ? 3.617 -1.191 -2.115 1.00 82.25 72 ALA A C 1
ATOM 594 O O . ALA A 1 72 ? 4.319 -1.914 -1.411 1.00 82.25 72 ALA A O 1
ATOM 595 N N . VAL A 1 73 ? 2.584 -1.657 -2.825 1.00 80.75 73 VAL A N 1
ATOM 596 C CA . VAL A 1 73 ? 2.147 -3.064 -2.835 1.00 80.75 73 VAL A CA 1
ATOM 597 C C . VAL A 1 73 ? 3.249 -3.970 -3.383 1.00 80.75 73 VAL A C 1
ATOM 599 O O . VAL A 1 73 ? 3.617 -4.952 -2.744 1.00 80.75 73 VAL A O 1
ATOM 602 N N . ALA A 1 74 ? 3.882 -3.598 -4.499 1.00 80.44 74 ALA A N 1
ATOM 603 C CA . ALA A 1 74 ? 5.030 -4.336 -5.027 1.00 80.44 74 ALA A CA 1
ATOM 604 C C . ALA A 1 74 ? 6.192 -4.387 -4.020 1.00 80.44 74 ALA A C 1
ATOM 606 O O . ALA A 1 74 ? 6.859 -5.410 -3.890 1.00 80.44 74 ALA A O 1
ATOM 607 N N . SER A 1 75 ? 6.420 -3.299 -3.272 1.00 77.50 75 SER A N 1
ATOM 608 C CA . SER A 1 75 ? 7.449 -3.252 -2.220 1.00 77.50 75 SER A CA 1
ATOM 609 C C . SER A 1 75 ? 7.103 -4.138 -1.019 1.00 77.50 75 SER A C 1
ATOM 611 O O . SER A 1 75 ? 8.018 -4.620 -0.354 1.00 77.50 75 SER A O 1
ATOM 613 N N . TYR A 1 76 ? 5.812 -4.340 -0.739 1.00 77.19 76 TYR A N 1
ATOM 614 C CA . TYR A 1 76 ? 5.317 -5.247 0.296 1.00 77.19 76 TYR A CA 1
ATOM 615 C C . TYR A 1 76 ? 5.559 -6.711 -0.090 1.00 77.19 76 TYR A C 1
ATOM 617 O O . TYR A 1 76 ? 6.190 -7.438 0.673 1.00 77.19 76 TYR A O 1
ATOM 625 N N . VAL A 1 77 ? 5.172 -7.104 -1.308 1.00 73.25 77 VAL A N 1
ATOM 626 C CA . VAL A 1 77 ? 5.368 -8.469 -1.836 1.00 73.25 77 VAL A CA 1
ATOM 627 C C . VAL A 1 77 ? 6.853 -8.794 -2.058 1.00 73.25 77 VAL A C 1
ATOM 629 O O . VAL A 1 77 ? 7.295 -9.906 -1.797 1.00 73.25 77 VAL A O 1
ATOM 632 N N . GLN A 1 78 ? 7.672 -7.819 -2.474 1.00 69.50 78 GLN A N 1
ATOM 633 C CA . GLN A 1 78 ? 9.130 -7.994 -2.604 1.00 69.50 78 GLN A CA 1
ATOM 634 C C . GLN A 1 78 ? 9.881 -7.994 -1.263 1.00 69.50 78 GLN A C 1
ATOM 636 O O . GLN A 1 78 ? 11.106 -8.143 -1.248 1.00 69.50 78 GLN A O 1
ATOM 641 N N . SER A 1 79 ? 9.204 -7.780 -0.131 1.00 65.56 79 SER A N 1
ATOM 642 C CA . SER A 1 79 ? 9.864 -7.826 1.170 1.00 65.56 79 SER A CA 1
ATOM 643 C C . SER A 1 79 ? 10.337 -9.256 1.459 1.00 65.56 79 SER A C 1
ATOM 645 O O . SER A 1 79 ? 9.527 -10.178 1.399 1.00 65.56 79 SER A O 1
ATOM 647 N N . PRO A 1 80 ? 11.602 -9.476 1.866 1.00 60.09 80 PRO A N 1
ATOM 648 C CA . PRO A 1 80 ? 12.101 -10.809 2.217 1.00 60.09 80 PRO A CA 1
ATOM 649 C C . PRO A 1 80 ? 11.293 -11.491 3.328 1.00 60.09 80 PRO A C 1
ATOM 651 O O . PRO A 1 80 ? 11.318 -12.709 3.452 1.00 60.09 80 PRO A O 1
ATOM 654 N N . ARG A 1 81 ? 10.576 -10.705 4.145 1.00 61.72 81 ARG A N 1
ATOM 655 C CA . ARG A 1 81 ? 9.657 -11.223 5.165 1.00 61.72 81 ARG A CA 1
ATOM 656 C C . ARG A 1 81 ? 8.423 -11.900 4.570 1.00 61.72 81 ARG A C 1
ATOM 658 O O . ARG A 1 81 ? 7.925 -12.815 5.199 1.00 61.72 81 ARG A O 1
ATOM 665 N N . TYR A 1 82 ? 7.962 -11.477 3.392 1.00 59.56 82 TYR A N 1
ATOM 666 C CA . TYR A 1 82 ? 6.848 -12.114 2.683 1.00 59.56 82 TYR A CA 1
ATOM 667 C C . TYR A 1 82 ? 7.248 -13.496 2.147 1.00 59.56 82 TYR A C 1
ATOM 669 O O . TYR A 1 82 ? 6.467 -14.427 2.218 1.00 59.56 82 TYR A O 1
ATOM 677 N N . TYR A 1 83 ? 8.496 -13.654 1.691 1.00 55.06 83 TYR A N 1
ATOM 678 C CA . TYR A 1 83 ? 9.027 -14.944 1.225 1.00 55.06 83 TYR A CA 1
ATOM 679 C C . TYR A 1 83 ? 9.360 -15.942 2.345 1.00 55.06 83 TYR A C 1
ATOM 681 O O . TYR A 1 83 ? 9.582 -17.112 2.060 1.00 55.06 83 TYR A O 1
ATOM 689 N N . ARG A 1 84 ? 9.472 -15.484 3.598 1.00 52.16 84 ARG A N 1
ATOM 690 C CA . ARG A 1 84 ? 9.807 -16.327 4.761 1.00 52.16 84 ARG A CA 1
ATOM 691 C C . ARG A 1 84 ? 8.589 -16.716 5.609 1.00 52.16 84 ARG A C 1
ATOM 693 O O . ARG A 1 84 ? 8.790 -17.385 6.619 1.00 52.16 84 ARG A O 1
ATOM 700 N N . ALA A 1 85 ? 7.400 -16.220 5.271 1.00 53.81 85 ALA A N 1
ATOM 701 C CA . ALA A 1 85 ? 6.171 -16.405 6.040 1.00 53.81 85 ALA A CA 1
ATOM 702 C C . ALA A 1 85 ? 5.305 -17.536 5.488 1.00 53.81 85 ALA A C 1
ATOM 704 O O . ALA A 1 85 ? 5.420 -17.814 4.274 1.00 53.81 85 ALA A O 1
#

Radius of gyration: 15.82 Å; chains: 1; bounding box: 49×28×38 Å

InterPro domains:
  IPR016103 ProQ/FinO domain [PF04352] (22-85)
  IPR036442 ProQ/FinO domain superfamily [G3DSA:1.10.1710.10] (1-85)
  IPR036442 ProQ/FinO domain superfamily [SSF48657] (8-85)

Organism: NCBI:txid1499973

Foldseek 3Di:
DDDPDPPPPDPPPPDDPLRVVLVVLLVVVCVVCVPQRDPPDGDPHDDPVLVVVVVVCVVVVPPQDSVSVVVNVVSSCPPVVVVVD

Secondary structure (DSSP, 8-state):
----------TTTT--HHHHHHHHHHHHHHHH-TTT--SSS-PPPPTTHHHHHHHHHHHTT-S--HHHHHHHHHHHHTSHHHHT-